Protein AF-A0A067SPC2-F1 (afdb_monomer_lite)

Secondary structure (DSSP, 8-state):
---------PPPP------S---PBPSSTT--PBPPTT---SS-HHHHHHHHHHHHHHHHHHHHHHHHHHHHHHHHHHHHTTSS-SS------------PPP-----PPPP---

Foldseek 3Di:
DDPPPPPDDDPDPPPPDDDDQDFAAAPPPPGRDTDDGPDPDNHHPVVVVVVVVVVVVVVVVVVVVCCVVVVVVCVVVVVVVVPPPDDDDDDDDPPDPDPDDDDPDDDDDDDDDD

Sequence (114 aa):
MDASGAVYYPPFPNDDNDQGGDQKRCSVRGCPQLVTDGSQNKMCDSCRGRHRIYASTKRARRKLEKAAVTNAVAARNGLEHMLLVHESSPVASTSTSAWVPPSVNGQRLPEVSV

pLDDT: mean 71.92, std 17.21, range [42.5, 96.94]

Organism: Galerina marginata (strain CBS 339.88) (NCBI:txid685588)

Structure (mmCIF, N/CA/C/O backbone):
data_AF-A0A067SPC2-F1
#
_entry.id   AF-A0A067SPC2-F1
#
loop_
_atom_site.group_PDB
_atom_site.id
_atom_site.type_symbol
_atom_site.label_atom_id
_atom_site.label_alt_id
_atom_site.label_comp_id
_atom_site.label_asym_id
_atom_site.label_entity_id
_atom_site.label_seq_id
_atom_site.pdbx_PDB_ins_code
_atom_site.Cartn_x
_atom_site.Cartn_y
_atom_site.Cartn_z
_atom_site.occupancy
_atom_site.B_iso_or_equiv
_atom_site.auth_seq_id
_atom_site.auth_comp_id
_atom_site.auth_asym_id
_atom_site.auth_atom_id
_atom_site.pdbx_PDB_model_num
ATOM 1 N N . MET A 1 1 ? 41.028 2.606 36.694 1.00 55.12 1 MET A N 1
ATOM 2 C CA . MET A 1 1 ? 40.303 3.338 35.628 1.00 55.12 1 MET A CA 1
ATOM 3 C C . MET A 1 1 ? 39.524 2.308 34.829 1.00 55.12 1 MET A C 1
ATOM 5 O O . MET A 1 1 ? 39.836 1.988 33.692 1.00 55.12 1 MET A O 1
ATOM 9 N N . ASP A 1 2 ? 38.561 1.716 35.508 1.00 47.38 2 ASP A N 1
ATOM 10 C CA . ASP A 1 2 ? 37.710 0.614 35.096 1.00 47.38 2 ASP A CA 1
ATOM 11 C C . ASP A 1 2 ? 36.456 1.213 34.455 1.00 47.38 2 ASP A C 1
ATOM 13 O O . ASP A 1 2 ? 35.555 1.727 35.111 1.00 47.38 2 ASP A O 1
ATOM 17 N N . ALA A 1 3 ? 36.447 1.223 33.124 1.00 60.16 3 ALA A N 1
ATOM 18 C CA . ALA A 1 3 ? 35.387 1.794 32.306 1.00 60.16 3 ALA A CA 1
ATOM 19 C C . ALA A 1 3 ? 34.218 0.805 32.161 1.00 60.16 3 ALA A C 1
ATOM 21 O O . ALA A 1 3 ? 33.992 0.250 31.091 1.00 60.16 3 ALA A O 1
ATOM 22 N N . SER A 1 4 ? 33.471 0.573 33.241 1.00 67.69 4 SER A N 1
ATOM 23 C CA . SER A 1 4 ? 32.202 -0.170 33.193 1.00 67.69 4 SER A CA 1
ATOM 24 C C . SER A 1 4 ? 31.027 0.790 33.360 1.00 67.69 4 SER A C 1
ATOM 26 O O . SER A 1 4 ? 30.304 0.768 34.350 1.00 67.69 4 SER A O 1
ATOM 28 N N . GLY A 1 5 ? 30.850 1.674 32.378 1.00 62.03 5 GLY A N 1
ATOM 29 C CA . GLY A 1 5 ? 29.664 2.520 32.253 1.00 62.03 5 GLY A CA 1
ATOM 30 C C . GLY A 1 5 ? 28.494 1.723 31.683 1.00 62.03 5 GLY A C 1
ATOM 31 O O . GLY A 1 5 ? 28.153 1.878 30.512 1.00 62.03 5 GLY A O 1
ATOM 32 N N . ALA A 1 6 ? 27.894 0.845 32.485 1.00 65.31 6 ALA A N 1
ATOM 33 C CA . ALA A 1 6 ? 26.640 0.199 32.122 1.00 65.31 6 ALA A CA 1
ATOM 34 C C . ALA A 1 6 ? 25.516 1.244 32.185 1.00 65.31 6 ALA A C 1
ATOM 36 O O . ALA A 1 6 ? 25.014 1.580 33.257 1.00 65.31 6 ALA A O 1
ATOM 37 N N . VAL A 1 7 ? 25.147 1.797 31.029 1.00 73.81 7 VAL A N 1
ATOM 38 C CA . VAL A 1 7 ? 23.966 2.654 30.893 1.00 73.81 7 VAL A CA 1
ATOM 39 C C . VAL A 1 7 ? 22.744 1.785 31.183 1.00 73.81 7 VAL A C 1
ATOM 41 O O . VAL A 1 7 ? 22.340 0.967 30.358 1.00 73.81 7 VAL A O 1
ATOM 44 N N . TYR A 1 8 ? 22.191 1.927 32.387 1.00 75.94 8 TYR A N 1
ATOM 45 C CA . TYR A 1 8 ? 20.930 1.314 32.783 1.00 75.94 8 TYR A CA 1
ATOM 46 C C . TYR A 1 8 ? 19.817 1.900 31.909 1.00 75.94 8 TYR A C 1
ATOM 48 O O . TYR A 1 8 ? 19.339 3.007 32.153 1.00 75.94 8 TYR A O 1
ATOM 56 N N . TYR A 1 9 ? 19.435 1.180 30.855 1.00 71.94 9 TYR A N 1
ATOM 57 C CA . TYR A 1 9 ? 18.175 1.438 30.171 1.00 71.94 9 TYR A CA 1
ATOM 58 C C . TYR A 1 9 ? 17.061 0.895 31.071 1.00 71.94 9 TYR A C 1
ATOM 60 O O . TYR A 1 9 ? 17.032 -0.316 31.309 1.00 71.94 9 TYR A O 1
ATOM 68 N N . PRO A 1 10 ? 16.169 1.748 31.606 1.00 74.00 10 PRO A N 1
ATOM 69 C CA . PRO A 1 10 ? 15.018 1.255 32.343 1.00 74.00 10 PRO A CA 1
ATOM 70 C C . PRO A 1 10 ? 14.191 0.339 31.429 1.00 74.00 10 PRO A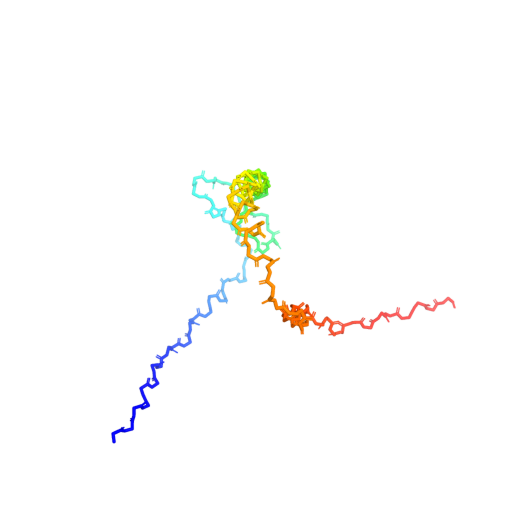 C 1
ATOM 72 O O . PRO A 1 10 ? 14.127 0.584 30.218 1.00 74.00 10 PRO A O 1
ATOM 75 N N . PRO A 1 11 ? 13.567 -0.719 31.974 1.00 73.00 11 PRO A N 1
ATOM 76 C CA . PRO A 1 11 ? 12.661 -1.551 31.199 1.00 73.00 11 PRO A CA 1
ATOM 77 C C . PRO A 1 11 ? 11.559 -0.654 30.633 1.00 73.00 11 PRO A C 1
ATOM 79 O O . PRO A 1 11 ? 10.889 0.063 31.378 1.00 73.00 11 PRO A O 1
ATOM 82 N N . PHE A 1 12 ? 11.419 -0.653 29.306 1.00 66.62 12 PHE A N 1
ATOM 83 C CA . PHE A 1 12 ? 10.328 0.044 28.639 1.00 66.62 12 PHE A CA 1
ATOM 84 C C . PHE A 1 12 ? 9.013 -0.453 29.253 1.00 66.62 12 PHE A C 1
ATOM 86 O O . PHE A 1 12 ? 8.829 -1.672 29.328 1.00 66.62 12 PHE A O 1
ATOM 93 N N . PRO A 1 13 ? 8.128 0.438 29.735 1.00 68.19 13 PRO A N 1
ATOM 94 C CA . PRO A 1 13 ? 6.816 0.017 30.188 1.00 68.19 13 PRO A CA 1
ATOM 95 C C . PRO A 1 13 ? 6.134 -0.675 29.009 1.00 68.19 13 PRO A C 1
ATOM 97 O O . PRO A 1 13 ? 5.948 -0.076 27.949 1.00 68.19 13 PRO A O 1
ATOM 100 N N . ASN A 1 14 ? 5.847 -1.966 29.166 1.00 62.22 14 ASN A N 1
ATOM 101 C CA . ASN A 1 14 ? 5.014 -2.663 28.208 1.00 62.22 14 ASN A CA 1
ATOM 102 C C . ASN A 1 14 ? 3.603 -2.101 28.400 1.00 62.22 14 ASN A C 1
ATOM 104 O O . ASN A 1 14 ? 2.989 -2.317 29.445 1.00 62.22 14 ASN A O 1
ATOM 108 N N . ASP A 1 15 ? 3.114 -1.344 27.419 1.00 62.00 15 ASP A N 1
ATOM 109 C CA . ASP A 1 15 ? 1.699 -0.989 27.284 1.00 62.00 15 ASP A CA 1
ATOM 110 C C . ASP A 1 15 ? 0.891 -2.260 26.946 1.00 62.00 15 ASP A C 1
ATOM 112 O O . ASP A 1 15 ? 0.316 -2.412 25.868 1.00 62.00 15 ASP A O 1
ATOM 116 N N . ASP A 1 16 ? 0.879 -3.213 27.878 1.00 57.31 16 ASP A N 1
ATOM 117 C CA . ASP A 1 16 ? -0.018 -4.363 27.906 1.00 57.31 16 ASP A CA 1
ATOM 118 C C . ASP A 1 16 ? -1.349 -3.909 28.532 1.00 57.31 16 ASP A C 1
ATOM 120 O O . ASP A 1 16 ? -1.739 -4.318 29.624 1.00 57.31 16 ASP A O 1
ATOM 124 N N . ASN A 1 17 ? -2.030 -2.978 27.867 1.00 59.91 17 ASN A N 1
ATOM 125 C CA . ASN A 1 17 ? -3.352 -2.487 28.253 1.00 59.91 17 ASN A CA 1
ATOM 126 C C . ASN A 1 17 ? -4.112 -2.176 26.945 1.00 59.91 17 ASN A C 1
ATOM 128 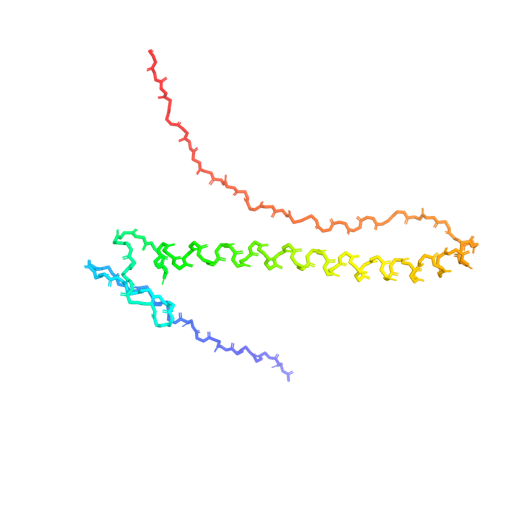O O . ASN A 1 17 ? -3.604 -1.477 26.077 1.00 59.91 17 ASN A O 1
ATOM 132 N N . ASP A 1 18 ? -5.284 -2.721 26.646 1.00 54.66 18 ASP A N 1
ATOM 133 C CA . ASP A 1 18 ? -6.373 -2.996 27.566 1.00 54.66 18 ASP A CA 1
ATOM 134 C C . ASP A 1 18 ? -7.309 -4.090 27.018 1.00 54.66 18 ASP A C 1
ATOM 136 O O . ASP A 1 18 ? -7.555 -4.199 25.807 1.00 54.66 18 ASP A O 1
ATOM 140 N N . GLN A 1 19 ? -7.800 -4.909 27.946 1.00 64.19 19 GLN A N 1
ATOM 141 C CA . GLN A 1 19 ? -8.844 -5.907 27.766 1.00 64.19 19 GLN A CA 1
ATOM 142 C C . GLN A 1 19 ? -10.196 -5.246 28.066 1.00 64.19 19 GLN A C 1
ATOM 144 O O . GLN A 1 19 ? -10.659 -5.245 29.199 1.00 64.19 19 GLN A O 1
ATOM 149 N N . GLY A 1 20 ? -10.856 -4.734 27.036 1.00 49.78 20 GLY A N 1
ATOM 150 C CA . GLY A 1 20 ? -12.203 -4.181 27.128 1.00 49.78 20 GLY A CA 1
ATOM 151 C C . GLY A 1 20 ? -12.782 -4.081 25.728 1.00 49.78 20 GLY A C 1
ATOM 152 O O . GLY A 1 20 ? -12.036 -3.872 24.775 1.00 49.78 20 GLY A O 1
ATOM 153 N N . GLY A 1 21 ? -14.080 -4.328 25.563 1.00 61.06 21 GLY A N 1
ATOM 154 C CA . GLY A 1 21 ? -14.786 -4.334 24.276 1.00 61.06 21 GLY A CA 1
ATOM 155 C C . GLY A 1 21 ? -14.911 -2.953 23.624 1.00 61.06 21 GLY A C 1
ATOM 156 O O . GLY A 1 21 ? -16.011 -2.548 23.265 1.00 61.06 21 GLY A O 1
ATOM 157 N N . ASP A 1 22 ? -13.799 -2.237 23.478 1.00 68.00 22 ASP A N 1
ATOM 158 C CA . ASP A 1 22 ? -13.707 -0.914 22.884 1.00 68.00 22 ASP A CA 1
ATOM 159 C C . ASP A 1 22 ? -13.292 -1.025 21.420 1.00 68.00 22 ASP A C 1
ATOM 161 O O . ASP A 1 22 ? -12.187 -1.461 21.078 1.00 68.00 22 ASP A O 1
ATOM 165 N N . GLN A 1 23 ? -14.191 -0.599 20.536 1.00 78.81 23 GLN A N 1
ATOM 166 C CA . GLN A 1 23 ? -13.936 -0.532 19.103 1.00 78.81 23 GLN A CA 1
ATOM 167 C C . GLN A 1 23 ? -12.700 0.320 18.807 1.00 78.81 23 GLN A C 1
ATOM 169 O O . GLN A 1 23 ? -12.710 1.554 18.879 1.00 78.81 23 GLN A O 1
ATOM 174 N N . LYS A 1 24 ? -11.607 -0.350 18.430 1.00 87.00 24 LYS A N 1
ATOM 175 C CA . LYS A 1 24 ? -10.320 0.295 18.153 1.00 87.00 24 LYS A CA 1
ATOM 176 C C . LYS A 1 24 ? -10.430 1.112 16.869 1.00 87.00 24 LYS A C 1
ATOM 178 O O . LYS A 1 24 ? -10.868 0.621 15.832 1.00 87.00 24 LYS A O 1
ATOM 183 N N . ARG A 1 25 ? -10.003 2.374 16.891 1.00 90.75 25 ARG A N 1
ATOM 184 C CA . ARG A 1 25 ? -9.959 3.210 15.677 1.00 90.75 25 ARG A CA 1
ATOM 185 C C . ARG A 1 25 ? -8.777 2.817 14.792 1.00 90.75 25 ARG A C 1
ATOM 187 O O . ARG A 1 25 ? -7.707 2.463 15.283 1.00 90.75 25 ARG A O 1
ATOM 194 N N . CYS A 1 26 ? -8.949 2.913 13.473 1.00 92.88 26 CYS A N 1
ATOM 195 C CA . CYS A 1 26 ? -7.856 2.688 12.531 1.00 92.88 26 CYS A CA 1
ATOM 196 C C . CYS A 1 26 ? -6.709 3.689 12.766 1.00 92.88 26 CYS A C 1
ATOM 198 O O . CYS A 1 26 ? -6.921 4.898 12.797 1.00 92.88 26 CYS A O 1
ATOM 200 N N . SER A 1 27 ? -5.471 3.196 12.843 1.00 93.50 27 SER A N 1
ATOM 201 C CA . SER A 1 27 ? -4.273 4.015 13.065 1.00 93.50 27 SER A CA 1
ATOM 202 C C . SER A 1 27 ? -3.889 4.891 11.868 1.00 93.50 27 SER A C 1
ATOM 204 O O . SER A 1 27 ? -2.955 5.687 11.953 1.00 93.50 27 SER A O 1
ATOM 206 N N . VAL A 1 28 ? -4.521 4.699 10.706 1.00 94.69 28 VAL A N 1
ATOM 207 C CA . VAL A 1 28 ? -4.247 5.517 9.522 1.00 94.69 28 VAL A CA 1
ATOM 208 C C . VAL A 1 28 ? -4.870 6.888 9.729 1.00 94.69 28 VAL A C 1
ATOM 210 O O . VAL A 1 28 ? -6.084 7.017 9.871 1.00 94.69 28 VAL A O 1
ATOM 213 N N . ARG A 1 29 ? -4.031 7.925 9.702 1.00 94.00 29 ARG A N 1
ATOM 214 C CA . ARG A 1 29 ? -4.463 9.314 9.859 1.00 94.00 29 ARG A CA 1
ATOM 215 C C 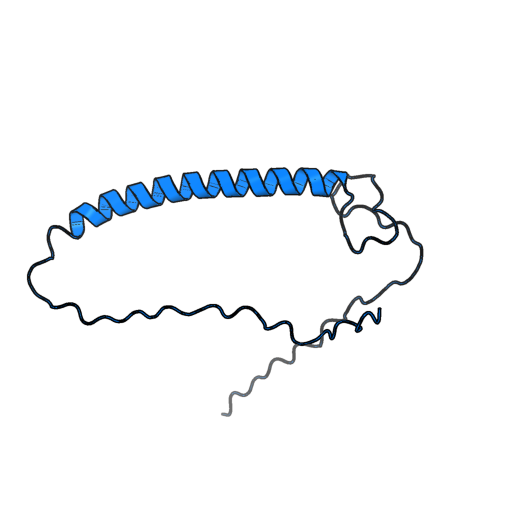. ARG A 1 29 ? -5.566 9.650 8.850 1.00 94.00 29 ARG A C 1
ATOM 217 O O . ARG A 1 29 ? -5.385 9.469 7.649 1.00 94.00 29 ARG A O 1
ATOM 224 N N . GLY A 1 30 ? -6.703 10.128 9.352 1.00 92.69 30 GLY A N 1
ATOM 225 C CA . GLY A 1 30 ? -7.868 10.479 8.534 1.00 92.69 30 GLY A CA 1
ATOM 226 C C . GLY A 1 30 ? -8.736 9.296 8.093 1.00 92.69 30 GLY A C 1
ATOM 227 O O . GLY A 1 30 ? -9.669 9.498 7.324 1.00 92.69 30 GLY A O 1
ATOM 228 N N . CYS A 1 31 ? -8.473 8.069 8.556 1.00 94.00 31 CYS A N 1
ATOM 229 C CA . CYS A 1 31 ? -9.382 6.948 8.339 1.00 94.00 31 CYS A CA 1
ATOM 230 C C . CYS A 1 31 ? -10.444 6.907 9.454 1.00 94.00 31 CYS A C 1
ATOM 232 O O . CYS A 1 31 ? -10.084 6.650 10.601 1.00 94.00 31 CYS A O 1
ATOM 234 N N . PRO A 1 32 ? -11.741 7.119 9.153 1.00 92.12 32 PRO A N 1
ATOM 235 C CA . PRO A 1 32 ? -12.795 7.101 10.172 1.00 92.12 32 PRO A CA 1
ATOM 236 C C . PRO A 1 32 ? -13.249 5.682 10.556 1.00 92.12 3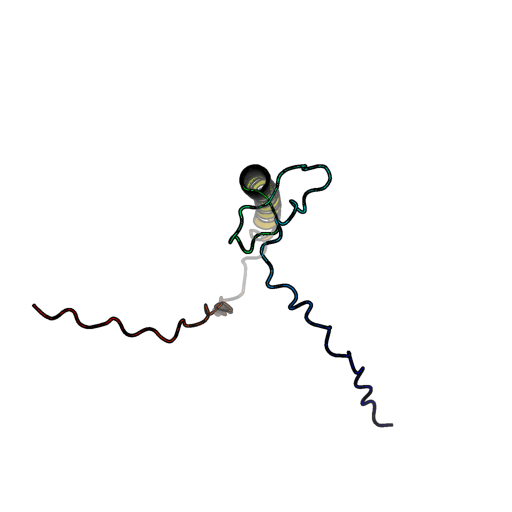2 PRO A C 1
ATOM 238 O O . PRO A 1 32 ? -14.097 5.531 11.426 1.00 92.12 32 PRO A O 1
ATOM 241 N N . GLN A 1 33 ? -12.722 4.649 9.891 1.00 91.12 33 GLN A N 1
ATOM 242 C CA . GLN A 1 33 ? -13.167 3.266 10.054 1.00 91.12 33 GLN A CA 1
ATOM 243 C C . GLN A 1 33 ? -12.693 2.662 11.377 1.00 91.12 33 GLN A C 1
ATOM 245 O O . GLN A 1 33 ? -11.555 2.881 11.811 1.00 91.12 33 GLN A O 1
ATOM 250 N N . LEU A 1 34 ? -13.563 1.849 11.966 1.00 90.62 34 LEU A N 1
ATOM 251 C CA . LEU A 1 34 ? -13.253 1.044 13.136 1.00 90.62 34 LEU A CA 1
ATOM 252 C C . LEU A 1 34 ? -12.545 -0.241 12.699 1.00 90.62 34 LEU A C 1
ATOM 254 O O . LEU A 1 34 ? -12.721 -0.747 11.588 1.00 90.62 34 LEU A O 1
ATOM 258 N N . VAL A 1 35 ? -11.658 -0.713 13.556 1.00 91.19 35 VAL A N 1
ATOM 259 C CA . VAL A 1 35 ? -11.013 -2.010 13.439 1.00 91.19 35 VAL A CA 1
ATOM 260 C C . VAL A 1 35 ? -11.998 -3.058 13.942 1.00 91.19 35 VAL A C 1
ATOM 262 O O . VAL A 1 35 ? -12.639 -2.852 14.966 1.00 91.19 35 VAL A O 1
ATOM 265 N N . THR A 1 36 ? -12.091 -4.180 13.231 1.00 84.81 36 THR A N 1
ATOM 266 C CA . THR A 1 36 ? -12.937 -5.317 13.600 1.00 84.81 36 THR A CA 1
ATOM 267 C C . THR A 1 36 ? -12.642 -5.789 15.022 1.00 84.81 36 THR A C 1
ATOM 269 O O . THR A 1 36 ? -11.488 -6.112 15.345 1.00 84.81 36 THR A O 1
ATOM 272 N N . ASP A 1 37 ? -13.693 -5.853 15.838 1.00 74.38 37 ASP A N 1
ATOM 273 C CA . ASP A 1 37 ? -13.654 -6.318 17.221 1.00 74.38 37 ASP A CA 1
ATOM 274 C C . ASP A 1 37 ? -13.134 -7.763 17.266 1.00 74.38 37 ASP A C 1
ATOM 276 O O . ASP A 1 37 ? -13.613 -8.643 16.553 1.00 74.38 37 ASP A O 1
ATOM 280 N N . GLY A 1 38 ? -12.069 -7.991 18.037 1.00 77.88 38 GLY A N 1
ATOM 281 C CA . GLY A 1 38 ? -11.358 -9.276 18.096 1.00 77.88 38 GLY A CA 1
ATOM 282 C C . GLY A 1 38 ? -10.120 -9.383 17.198 1.00 77.88 38 GLY A C 1
ATOM 283 O O . GLY A 1 38 ? -9.337 -10.320 17.352 1.00 77.88 38 GLY A O 1
ATOM 284 N N . SER A 1 39 ? -9.862 -8.416 16.309 1.00 77.31 39 SER A N 1
ATOM 285 C CA . SER A 1 39 ? -8.587 -8.374 15.586 1.00 77.31 39 SER A CA 1
ATOM 286 C C . SER A 1 39 ? -7.507 -7.645 16.398 1.00 77.31 39 SER A C 1
ATOM 288 O O . SER A 1 39 ? -7.699 -6.538 16.897 1.00 77.31 39 SER A O 1
ATOM 290 N N . GLN A 1 40 ? -6.313 -8.235 16.499 1.00 84.81 40 GLN A N 1
ATOM 291 C CA . GLN A 1 40 ? -5.139 -7.605 17.134 1.00 84.81 40 GLN A CA 1
ATOM 292 C C . GLN A 1 40 ? -4.485 -6.532 16.241 1.00 84.81 40 GLN A C 1
ATOM 294 O O . GLN A 1 40 ? -3.326 -6.154 16.409 1.00 84.81 40 GLN A O 1
ATOM 299 N N . ASN A 1 41 ? -5.190 -6.070 15.212 1.00 87.62 41 ASN A N 1
ATOM 300 C CA . ASN A 1 41 ? -4.619 -5.229 14.180 1.00 87.62 41 ASN A CA 1
ATOM 301 C C . ASN A 1 41 ? -4.883 -3.752 14.452 1.00 87.62 41 ASN A C 1
ATOM 303 O O . ASN A 1 41 ? -5.967 -3.352 14.829 1.00 87.62 41 ASN A O 1
ATOM 307 N N . LYS A 1 42 ? -3.893 -2.906 14.166 1.00 91.38 42 LYS A N 1
ATOM 308 C CA . LYS A 1 42 ? -4.023 -1.447 14.309 1.00 91.38 42 LYS A CA 1
ATOM 309 C C . LYS A 1 42 ? -4.714 -0.747 13.133 1.00 91.38 42 LYS A C 1
ATOM 311 O O . LYS A 1 42 ? -4.913 0.458 13.164 1.00 91.38 42 LYS A O 1
ATOM 316 N N . MET A 1 43 ? -5.022 -1.470 12.056 1.00 93.94 43 MET A N 1
ATOM 317 C CA . MET A 1 43 ? -5.602 -0.916 10.827 1.00 93.94 43 MET A CA 1
ATOM 318 C C . MET A 1 43 ? -6.859 -1.685 10.447 1.00 93.94 43 MET A C 1
ATOM 320 O O . MET A 1 43 ? -6.852 -2.914 10.505 1.00 93.94 43 MET A O 1
ATOM 324 N N . CYS A 1 44 ? -7.874 -0.966 9.968 1.00 93.50 44 CYS A N 1
ATOM 325 C CA . CYS A 1 44 ? -9.064 -1.570 9.378 1.00 93.50 44 CYS A CA 1
ATOM 326 C C . CYS A 1 44 ? -8.727 -2.332 8.086 1.00 93.50 44 CYS A C 1
ATOM 328 O O . CYS A 1 44 ? -7.710 -2.063 7.427 1.00 93.50 44 CYS A O 1
ATOM 330 N N . ASP A 1 45 ? -9.606 -3.245 7.678 1.00 92.56 45 ASP A N 1
ATOM 331 C CA . ASP A 1 45 ? -9.375 -4.116 6.520 1.00 92.56 45 ASP A CA 1
ATOM 332 C C . ASP A 1 45 ? -9.187 -3.341 5.210 1.00 92.56 45 ASP A C 1
ATOM 334 O O . ASP A 1 45 ? -8.299 -3.662 4.416 1.00 92.56 45 ASP A O 1
ATOM 338 N N . SER A 1 46 ? -9.906 -2.231 5.036 1.00 94.31 46 SER A N 1
ATOM 339 C CA . SER A 1 46 ? -9.750 -1.331 3.888 1.00 94.31 46 SER A CA 1
ATOM 340 C C . SER A 1 46 ? -8.334 -0.751 3.781 1.00 94.31 46 SER A C 1
ATOM 342 O O . SER A 1 46 ? -7.708 -0.784 2.717 1.00 94.31 46 SER A O 1
ATOM 344 N N . CYS A 1 47 ? -7.784 -0.237 4.885 1.00 95.69 47 CYS A N 1
ATOM 345 C CA . CYS A 1 47 ? -6.426 0.308 4.916 1.00 95.69 47 CYS A CA 1
ATOM 346 C C . CYS A 1 47 ? -5.367 -0.787 4.767 1.00 95.69 47 CYS A C 1
ATOM 348 O O . CYS A 1 47 ? -4.351 -0.572 4.102 1.00 95.69 47 CYS A O 1
ATOM 350 N N . ARG A 1 48 ? -5.617 -1.980 5.314 1.00 94.88 48 ARG A N 1
ATOM 351 C CA . ARG A 1 48 ? -4.743 -3.143 5.113 1.00 94.88 48 ARG A CA 1
ATOM 352 C C . ARG A 1 48 ? -4.692 -3.553 3.648 1.00 94.88 48 ARG A C 1
ATOM 354 O O . ARG A 1 48 ? -3.596 -3.790 3.142 1.00 94.88 48 ARG A O 1
ATOM 361 N N . GLY A 1 49 ? -5.832 -3.584 2.960 1.00 95.06 49 GLY A N 1
ATOM 362 C CA . GLY A 1 49 ? -5.908 -3.863 1.526 1.00 95.06 49 GLY A CA 1
ATOM 363 C C . GLY A 1 49 ? -5.049 -2.894 0.711 1.00 95.06 49 GLY A C 1
ATOM 364 O O . GLY A 1 49 ? -4.160 -3.320 -0.028 1.00 95.06 49 GLY A O 1
ATOM 365 N N . ARG A 1 50 ? -5.217 -1.584 0.933 1.00 95.75 50 ARG A N 1
ATOM 366 C CA . ARG A 1 50 ? -4.395 -0.548 0.277 1.00 95.75 50 ARG A CA 1
ATOM 367 C C . ARG A 1 50 ? -2.906 -0.715 0.574 1.00 95.75 50 ARG A C 1
ATOM 369 O O . ARG A 1 50 ? -2.081 -0.613 -0.332 1.00 95.75 50 ARG A O 1
ATOM 376 N N . HIS A 1 51 ? -2.555 -1.004 1.827 1.00 96.25 51 HIS A N 1
ATOM 377 C CA . HIS A 1 51 ? -1.161 -1.177 2.222 1.00 96.25 51 HIS A CA 1
ATOM 378 C C . HIS A 1 51 ? -0.520 -2.411 1.570 1.00 96.25 51 HIS A C 1
ATOM 380 O O . HIS A 1 51 ? 0.639 -2.339 1.163 1.00 96.25 51 HIS A O 1
ATOM 386 N N . ARG A 1 52 ? -1.268 -3.511 1.395 1.00 96.56 52 ARG A N 1
ATOM 387 C CA . ARG A 1 52 ? -0.798 -4.700 0.660 1.00 96.56 52 ARG A CA 1
ATOM 388 C C . ARG A 1 52 ? -0.446 -4.359 -0.787 1.00 96.56 52 ARG A C 1
ATOM 390 O O . ARG A 1 52 ? 0.647 -4.704 -1.228 1.00 96.56 52 ARG A O 1
ATOM 397 N N . ILE A 1 53 ? -1.329 -3.643 -1.484 1.00 96.88 53 ILE A N 1
ATOM 398 C CA . ILE A 1 53 ? -1.121 -3.235 -2.883 1.00 96.88 53 ILE A CA 1
ATOM 399 C C . ILE A 1 53 ? 0.070 -2.277 -2.994 1.00 96.88 53 ILE A C 1
ATOM 401 O O . ILE A 1 53 ? 0.945 -2.451 -3.837 1.00 96.88 53 ILE A O 1
ATOM 405 N N . TYR A 1 54 ? 0.160 -1.280 -2.112 1.00 96.44 54 TYR A N 1
ATOM 406 C CA . TYR A 1 54 ? 1.307 -0.374 -2.104 1.00 96.44 54 TYR A CA 1
ATOM 407 C C . TYR A 1 54 ? 2.620 -1.129 -1.861 1.00 96.44 54 TYR A C 1
ATOM 409 O O . TYR A 1 54 ? 3.605 -0.901 -2.564 1.00 96.44 54 TYR A O 1
ATOM 417 N N . ALA A 1 55 ? 2.644 -2.055 -0.899 1.00 96.75 55 ALA A N 1
ATOM 418 C CA . ALA A 1 55 ? 3.829 -2.843 -0.587 1.00 96.75 55 ALA A CA 1
ATOM 419 C C . ALA A 1 55 ? 4.253 -3.745 -1.756 1.00 96.75 55 ALA A C 1
ATOM 421 O O . ALA A 1 55 ? 5.449 -3.814 -2.049 1.00 96.75 55 ALA A O 1
ATOM 422 N N . SER A 1 56 ? 3.313 -4.409 -2.438 1.00 96.25 56 SER A N 1
ATOM 423 C CA . SER A 1 56 ? 3.626 -5.251 -3.599 1.00 96.25 56 SER A CA 1
ATOM 424 C C . SER A 1 56 ? 4.173 -4.417 -4.756 1.00 96.25 56 SER A C 1
ATOM 426 O O . SER A 1 56 ? 5.268 -4.704 -5.241 1.00 96.25 56 SER A O 1
ATOM 428 N N . THR A 1 57 ? 3.497 -3.327 -5.122 1.00 95.50 57 THR A N 1
ATOM 429 C CA . THR A 1 57 ? 3.938 -2.425 -6.195 1.00 95.50 57 THR A CA 1
ATOM 430 C C . THR A 1 57 ? 5.294 -1.796 -5.876 1.00 95.50 57 THR A C 1
ATOM 432 O O . THR A 1 57 ? 6.174 -1.740 -6.735 1.00 95.50 57 THR A O 1
ATOM 435 N N . LYS A 1 58 ? 5.528 -1.390 -4.622 1.00 96.94 58 LYS A N 1
ATOM 436 C CA . LYS A 1 58 ? 6.823 -0.855 -4.176 1.00 96.94 58 LYS A CA 1
ATOM 437 C C . LYS A 1 58 ? 7.937 -1.896 -4.271 1.00 96.94 58 LYS A C 1
ATOM 439 O O . LYS A 1 58 ? 9.044 -1.557 -4.681 1.00 96.94 58 LYS A O 1
ATOM 444 N N . ARG A 1 59 ? 7.672 -3.155 -3.905 1.00 95.19 59 ARG A N 1
ATOM 445 C CA . ARG A 1 59 ? 8.643 -4.256 -4.039 1.00 95.19 59 ARG A CA 1
ATOM 446 C C . ARG A 1 59 ? 8.947 -4.561 -5.504 1.00 95.19 59 ARG A C 1
ATOM 448 O O . ARG A 1 59 ? 10.117 -4.706 -5.840 1.00 95.19 59 ARG A O 1
ATOM 455 N N . ALA A 1 60 ? 7.928 -4.605 -6.363 1.00 94.19 60 ALA A N 1
ATOM 456 C CA . ALA A 1 60 ? 8.102 -4.816 -7.799 1.00 94.19 60 ALA A CA 1
ATOM 457 C C . ALA A 1 60 ? 8.961 -3.706 -8.421 1.00 94.19 60 ALA A C 1
ATOM 459 O O . ALA A 1 60 ? 9.965 -4.000 -9.066 1.00 94.19 60 ALA A O 1
ATOM 460 N N . ARG A 1 61 ? 8.642 -2.438 -8.127 1.00 94.06 61 ARG A N 1
ATOM 461 C CA . ARG A 1 61 ? 9.433 -1.286 -8.578 1.00 94.06 61 ARG A CA 1
ATOM 462 C C . ARG A 1 61 ? 10.887 -1.383 -8.122 1.00 94.06 61 ARG A C 1
ATOM 464 O O . ARG A 1 61 ? 11.784 -1.317 -8.949 1.00 94.06 61 ARG A O 1
ATOM 471 N N . ARG A 1 62 ? 11.122 -1.634 -6.831 1.00 94.12 62 ARG A N 1
ATOM 472 C CA . ARG A 1 62 ? 12.481 -1.784 -6.285 1.00 94.12 62 ARG A CA 1
ATOM 473 C C . ARG A 1 62 ? 13.251 -2.936 -6.925 1.00 94.12 62 ARG A C 1
ATOM 475 O O . ARG A 1 62 ? 14.462 -2.836 -7.069 1.00 94.12 62 ARG A O 1
ATOM 482 N N . LYS A 1 63 ? 12.578 -4.030 -7.296 1.00 92.81 63 LYS A N 1
ATOM 483 C CA . LYS A 1 63 ? 13.214 -5.157 -7.992 1.00 92.81 63 LYS A CA 1
ATOM 484 C C . LYS A 1 63 ? 13.661 -4.753 -9.397 1.00 92.81 63 LYS A C 1
ATOM 486 O O . LYS A 1 63 ? 14.773 -5.098 -9.777 1.00 92.81 63 LYS A O 1
ATOM 491 N N . LEU A 1 64 ? 12.836 -3.996 -10.123 1.00 89.19 64 LEU A N 1
ATOM 492 C CA . LEU A 1 64 ? 13.182 -3.466 -11.446 1.00 89.19 64 LEU A CA 1
ATOM 493 C C . LEU A 1 64 ? 14.306 -2.425 -11.370 1.00 89.19 64 LEU A C 1
ATOM 495 O O . LEU A 1 64 ? 15.277 -2.530 -12.108 1.00 89.19 64 LEU A O 1
ATOM 499 N N . GLU A 1 65 ? 14.223 -1.475 -10.437 1.00 88.06 65 GLU A N 1
ATOM 500 C CA . GLU A 1 65 ? 15.266 -0.463 -10.217 1.00 88.06 65 GLU A CA 1
ATOM 501 C C . GLU A 1 65 ? 16.595 -1.115 -9.821 1.00 88.06 65 GLU A C 1
ATOM 503 O O . GLU A 1 65 ? 17.640 -0.806 -10.391 1.00 88.06 65 GLU A O 1
ATOM 508 N N . LYS A 1 66 ? 16.561 -2.079 -8.890 1.00 86.38 66 LYS A N 1
ATOM 509 C CA . LYS A 1 66 ? 17.754 -2.831 -8.501 1.00 86.38 66 LYS A CA 1
ATOM 510 C C . LYS A 1 66 ? 18.304 -3.645 -9.669 1.00 86.38 66 LYS A C 1
ATOM 512 O O . LYS A 1 66 ? 19.510 -3.659 -9.832 1.00 86.38 66 LYS A O 1
ATOM 517 N N . ALA A 1 67 ? 17.469 -4.275 -10.497 1.00 80.31 67 ALA A N 1
ATOM 518 C CA . ALA A 1 67 ? 17.933 -4.997 -11.684 1.00 80.31 67 ALA A CA 1
ATOM 519 C C . ALA A 1 67 ? 18.570 -4.060 -12.722 1.00 80.31 67 ALA A C 1
ATOM 521 O O . ALA A 1 67 ? 19.601 -4.403 -13.283 1.00 80.31 67 ALA A O 1
ATOM 522 N N . ALA A 1 68 ? 18.019 -2.863 -12.934 1.00 78.69 68 ALA A N 1
ATOM 523 C CA . ALA A 1 68 ? 18.609 -1.870 -13.829 1.00 78.69 68 ALA A CA 1
ATOM 524 C C . ALA A 1 68 ? 19.986 -1.401 -13.329 1.00 78.69 68 ALA A C 1
ATOM 526 O O . ALA A 1 68 ? 20.943 -1.360 -14.100 1.00 78.69 68 ALA A O 1
ATOM 527 N N . VAL A 1 69 ? 20.115 -1.120 -12.028 1.00 81.38 69 VAL A N 1
ATOM 528 C CA . VAL A 1 69 ? 21.395 -0.717 -11.424 1.00 81.38 69 VAL A CA 1
ATOM 529 C C . VAL A 1 69 ? 22.375 -1.886 -11.360 1.00 81.38 69 VAL A C 1
ATOM 531 O O . VAL A 1 69 ? 23.536 -1.715 -11.700 1.00 81.38 69 VAL A O 1
ATOM 534 N N . THR A 1 70 ? 21.941 -3.082 -10.966 1.00 77.44 70 THR A N 1
ATOM 535 C CA . THR A 1 70 ? 22.797 -4.274 -10.938 1.00 77.44 70 THR A CA 1
ATOM 536 C C . THR A 1 70 ? 23.246 -4.662 -12.340 1.00 77.44 70 THR A C 1
ATOM 538 O O . THR A 1 70 ? 24.410 -4.994 -12.488 1.00 77.44 70 THR A O 1
ATOM 541 N N . ASN A 1 71 ? 22.408 -4.548 -13.373 1.00 64.00 71 ASN A N 1
ATOM 542 C CA . ASN A 1 71 ? 22.837 -4.765 -14.756 1.00 64.00 71 ASN A CA 1
ATOM 543 C C . ASN A 1 71 ? 23.819 -3.683 -15.220 1.00 64.00 71 ASN A C 1
ATOM 545 O O . ASN A 1 71 ? 24.796 -4.009 -15.880 1.00 64.00 71 ASN A O 1
ATOM 549 N N . ALA A 1 72 ? 23.619 -2.417 -14.842 1.00 61.75 72 ALA A N 1
ATOM 550 C CA . ALA A 1 72 ? 24.574 -1.351 -15.144 1.00 61.75 72 ALA A CA 1
ATOM 551 C C . ALA A 1 72 ? 25.916 -1.548 -14.414 1.00 61.75 72 ALA A C 1
ATOM 553 O O . ALA A 1 72 ? 26.977 -1.356 -14.998 1.00 61.75 72 ALA A O 1
ATOM 554 N N . VAL A 1 73 ? 25.893 -1.978 -13.151 1.00 60.62 73 VAL A N 1
ATOM 555 C CA . VAL A 1 73 ? 27.095 -2.285 -12.363 1.00 60.62 73 VAL A CA 1
ATOM 556 C C . VAL A 1 73 ? 27.764 -3.567 -12.857 1.00 60.62 73 VAL A C 1
ATOM 558 O O . VAL A 1 73 ? 28.980 -3.599 -12.959 1.00 60.62 73 VAL A O 1
ATOM 561 N N . ALA A 1 74 ? 27.009 -4.598 -13.240 1.00 56.19 74 ALA A N 1
ATOM 562 C CA . ALA A 1 74 ? 27.543 -5.810 -13.856 1.00 56.19 74 ALA A CA 1
ATOM 563 C C . ALA A 1 74 ? 28.148 -5.527 -15.239 1.00 56.19 74 ALA A C 1
ATOM 565 O O . ALA A 1 74 ? 29.195 -6.074 -15.554 1.00 56.19 74 ALA A O 1
ATOM 566 N N . ALA A 1 75 ? 27.558 -4.629 -16.035 1.00 54.12 75 ALA A N 1
ATOM 567 C CA . ALA A 1 75 ? 28.140 -4.182 -17.300 1.00 54.12 75 ALA A CA 1
ATOM 568 C C . ALA A 1 75 ? 29.451 -3.403 -17.094 1.00 54.12 75 ALA A C 1
ATOM 570 O O . ALA A 1 75 ? 30.374 -3.541 -17.889 1.00 54.12 75 ALA A O 1
ATOM 571 N N . ARG A 1 76 ? 29.568 -2.628 -16.005 1.00 54.78 76 ARG A N 1
ATOM 572 C CA . ARG A 1 76 ? 30.824 -1.952 -15.636 1.00 54.78 76 ARG A CA 1
ATOM 573 C C . ARG A 1 76 ? 31.866 -2.921 -15.068 1.00 54.78 76 ARG A C 1
ATOM 575 O O . ARG A 1 76 ? 33.016 -2.876 -15.477 1.00 54.78 76 ARG A O 1
ATOM 582 N N . ASN A 1 77 ? 31.465 -3.836 -14.191 1.00 56.41 77 ASN A N 1
ATOM 583 C CA . ASN A 1 77 ? 32.369 -4.793 -13.543 1.00 56.41 77 ASN A CA 1
ATOM 584 C C . ASN A 1 77 ? 32.765 -5.966 -14.462 1.00 56.41 77 ASN A C 1
ATOM 586 O O . ASN A 1 77 ? 33.804 -6.583 -14.253 1.00 56.41 77 ASN A O 1
ATOM 590 N N . GLY A 1 78 ? 31.965 -6.275 -15.487 1.00 48.12 78 GLY A N 1
ATOM 591 C CA . GLY A 1 78 ? 32.278 -7.281 -16.505 1.00 48.12 78 GLY A CA 1
ATOM 592 C C . GLY A 1 78 ? 33.391 -6.853 -17.464 1.00 48.12 78 GLY A C 1
ATOM 593 O O . GLY A 1 78 ? 34.039 -7.712 -18.053 1.00 48.12 78 GLY A O 1
ATOM 594 N N . LEU A 1 79 ? 33.657 -5.547 -17.582 1.00 52.19 79 LEU A N 1
ATOM 595 C CA . LEU A 1 79 ? 34.773 -5.019 -18.371 1.00 52.19 79 LEU A CA 1
ATOM 596 C C . LEU A 1 79 ? 36.090 -5.005 -17.570 1.00 52.19 79 LEU A C 1
ATOM 598 O O . LEU A 1 79 ? 37.162 -5.153 -18.146 1.00 52.19 79 LEU A O 1
ATOM 602 N N . GLU A 1 80 ? 36.009 -4.930 -16.239 1.00 49.69 80 GLU A N 1
ATOM 603 C CA . GLU A 1 80 ? 37.169 -4.938 -15.334 1.00 49.69 80 GLU A CA 1
ATOM 604 C C . GLU A 1 80 ? 37.621 -6.375 -14.972 1.00 49.69 80 GLU A C 1
ATOM 606 O O . GLU A 1 80 ? 38.802 -6.614 -14.740 1.00 49.69 80 GLU A O 1
ATOM 611 N N . HIS A 1 81 ? 36.719 -7.372 -14.976 1.00 49.56 81 HIS A N 1
ATOM 612 C CA . HIS A 1 81 ? 37.070 -8.781 -14.700 1.00 49.56 81 HIS A CA 1
ATOM 613 C C . HIS A 1 81 ? 37.574 -9.555 -15.939 1.00 49.56 81 HIS A C 1
ATOM 615 O O . HIS A 1 81 ? 38.035 -10.686 -15.808 1.00 49.56 81 HIS A O 1
ATOM 621 N N . MET A 1 82 ? 37.537 -8.980 -17.148 1.00 42.50 82 MET A N 1
ATOM 622 C CA . MET A 1 82 ? 38.164 -9.599 -18.331 1.00 42.50 82 MET A CA 1
ATOM 623 C C . MET A 1 82 ? 39.604 -9.111 -18.589 1.00 42.50 82 MET A C 1
ATOM 625 O O . MET A 1 82 ? 40.179 -9.422 -19.627 1.00 42.50 82 MET A O 1
ATOM 629 N N . LEU A 1 83 ? 40.200 -8.354 -17.661 1.00 50.78 83 LEU A N 1
ATOM 630 C CA . LEU A 1 83 ? 41.594 -7.893 -17.758 1.00 50.78 83 LEU A CA 1
ATOM 631 C C . LEU A 1 83 ? 42.478 -8.322 -16.579 1.00 50.78 83 LEU A C 1
ATOM 633 O O . LEU A 1 83 ? 43.662 -8.002 -16.567 1.00 50.78 83 LEU A O 1
ATOM 637 N N . LEU A 1 84 ? 41.943 -9.083 -15.620 1.00 52.84 84 LEU A N 1
ATOM 638 C CA . LEU A 1 84 ? 42.699 -9.527 -14.442 1.00 52.84 84 LEU A CA 1
ATOM 639 C C . LEU A 1 84 ? 42.531 -11.021 -14.134 1.00 52.84 84 LEU A C 1
ATOM 641 O O . LEU A 1 84 ? 42.612 -11.444 -12.987 1.00 52.84 84 LEU A O 1
ATOM 645 N N . VAL A 1 85 ? 42.326 -11.838 -15.172 1.00 48.19 85 VAL A N 1
ATOM 646 C CA . VAL A 1 85 ? 42.453 -13.302 -15.081 1.00 48.19 85 VAL A CA 1
ATOM 647 C C . VAL A 1 85 ? 43.738 -13.729 -15.788 1.00 48.19 85 VAL A C 1
ATOM 649 O O . VAL A 1 85 ? 43.725 -14.450 -16.779 1.00 48.19 85 VAL A O 1
ATOM 652 N N . HIS A 1 86 ? 44.869 -13.257 -15.274 1.00 53.31 86 HIS A N 1
ATOM 653 C CA . HIS A 1 86 ? 46.100 -14.029 -15.343 1.00 53.31 86 HIS A CA 1
ATOM 654 C C . HIS A 1 86 ? 46.636 -14.113 -13.915 1.00 53.31 86 HIS A C 1
ATOM 656 O O . HIS A 1 86 ? 46.994 -13.104 -13.318 1.00 53.31 86 HIS A O 1
ATOM 662 N N . GLU A 1 87 ? 46.648 -15.342 -13.400 1.00 50.28 87 GLU A N 1
ATOM 663 C CA . GLU A 1 87 ? 47.441 -15.773 -12.249 1.00 50.28 87 GLU A CA 1
ATOM 664 C C . GLU A 1 87 ? 46.876 -15.491 -10.845 1.00 50.28 87 GLU A C 1
ATOM 666 O O . GLU A 1 87 ? 47.374 -14.669 -10.085 1.00 50.28 87 GLU A O 1
ATOM 671 N N . SER A 1 88 ? 45.859 -16.257 -10.434 1.00 53.03 88 SER A N 1
ATOM 672 C CA . SER A 1 88 ? 45.935 -17.034 -9.180 1.00 53.03 88 SER A CA 1
ATOM 673 C C . SER A 1 88 ? 44.714 -17.939 -8.974 1.00 53.03 88 SER A C 1
ATOM 675 O O . SER A 1 88 ? 43.568 -17.599 -9.249 1.00 53.03 88 SER A O 1
ATOM 677 N N . SER A 1 89 ? 45.028 -19.149 -8.527 1.00 47.91 89 SER A N 1
ATOM 678 C CA . SER A 1 89 ? 44.185 -20.335 -8.366 1.00 47.91 89 SER A CA 1
ATOM 679 C C . SER A 1 89 ? 42.997 -20.144 -7.396 1.00 47.91 89 SER A C 1
ATOM 681 O O . SER A 1 89 ? 43.178 -19.514 -6.351 1.00 47.91 89 SER A O 1
ATOM 683 N N . PRO A 1 90 ? 41.800 -20.715 -7.653 1.00 54.62 90 PRO A N 1
ATOM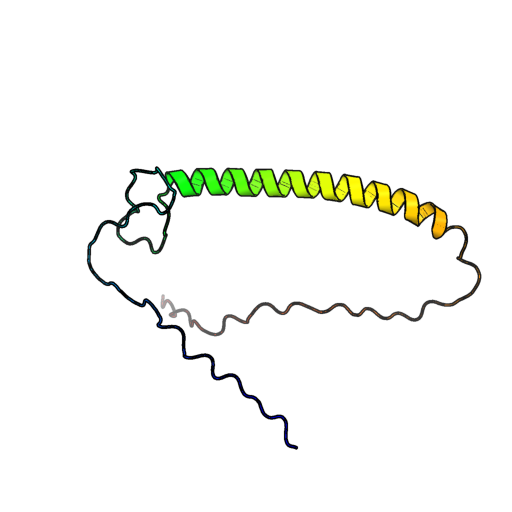 684 C CA . PRO A 1 90 ? 40.656 -20.581 -6.758 1.00 54.62 90 PRO A CA 1
ATOM 685 C C . PRO A 1 90 ? 40.722 -21.615 -5.625 1.00 54.62 90 PRO A C 1
ATOM 687 O O . PRO A 1 90 ? 40.430 -22.793 -5.827 1.00 54.62 90 PRO A O 1
ATOM 690 N N . VAL A 1 91 ? 41.034 -21.178 -4.403 1.00 53.44 91 VAL A N 1
ATOM 691 C CA . VAL A 1 91 ? 40.641 -21.922 -3.194 1.00 53.44 91 VAL A CA 1
ATOM 692 C C . VAL A 1 91 ? 39.261 -21.421 -2.781 1.00 53.44 91 VAL A C 1
ATOM 694 O O . VAL A 1 91 ? 39.050 -20.239 -2.513 1.00 53.44 91 VAL A O 1
ATOM 697 N N . ALA A 1 92 ? 38.296 -22.335 -2.797 1.00 55.59 92 ALA A N 1
ATOM 698 C CA . ALA A 1 92 ? 36.928 -22.094 -2.380 1.00 55.59 92 ALA A CA 1
ATOM 699 C C . ALA A 1 92 ? 36.880 -21.551 -0.943 1.00 55.59 92 ALA A C 1
ATOM 701 O O . ALA A 1 92 ? 37.475 -22.116 -0.027 1.00 55.59 92 ALA A O 1
ATOM 702 N N . SER A 1 93 ? 36.131 -20.475 -0.721 1.00 56.00 93 SER A N 1
ATOM 703 C CA . SER A 1 93 ? 35.711 -20.060 0.620 1.00 56.00 93 SER A CA 1
ATOM 704 C C . SER A 1 93 ? 34.276 -19.554 0.555 1.00 56.00 93 SER A C 1
ATOM 706 O O . SER A 1 93 ? 33.984 -18.361 0.509 1.00 56.00 93 SER A O 1
ATOM 708 N N . THR A 1 94 ? 33.359 -20.514 0.505 1.00 55.41 94 THR A N 1
ATOM 709 C CA . THR A 1 94 ? 31.915 -20.329 0.631 1.00 55.41 94 THR A CA 1
ATOM 710 C C . THR A 1 94 ? 31.582 -19.983 2.083 1.00 55.41 94 THR A C 1
ATOM 712 O O . THR A 1 94 ? 31.196 -20.835 2.875 1.00 55.41 94 THR A O 1
ATOM 715 N N . SER A 1 95 ? 31.711 -18.710 2.450 1.00 58.91 95 SER A N 1
ATOM 716 C CA . SER A 1 95 ? 31.074 -18.172 3.655 1.00 58.91 95 SER A CA 1
ATOM 717 C C . SER A 1 95 ? 29.611 -17.870 3.325 1.00 58.91 95 SER A C 1
ATOM 719 O O . SER A 1 95 ? 29.237 -16.764 2.940 1.00 58.91 95 SER A O 1
ATOM 721 N N . THR A 1 96 ? 28.776 -18.906 3.376 1.00 59.25 96 THR A N 1
ATOM 722 C CA . THR A 1 96 ? 27.320 -18.749 3.356 1.00 59.25 96 THR A CA 1
ATOM 723 C C . THR A 1 96 ? 26.846 -18.753 4.801 1.00 59.25 96 THR A C 1
ATOM 725 O O . THR A 1 96 ? 26.694 -19.807 5.410 1.00 59.25 96 THR A O 1
ATOM 728 N N . SER A 1 97 ? 26.621 -17.568 5.372 1.00 53.12 97 SER A N 1
ATOM 729 C CA . SER A 1 97 ? 25.891 -17.446 6.636 1.00 53.12 97 SER A CA 1
ATOM 730 C C . SER A 1 97 ? 24.456 -17.920 6.413 1.00 53.12 97 SER A C 1
ATOM 732 O O . SER A 1 97 ? 23.602 -17.181 5.915 1.00 53.12 97 SER A O 1
ATOM 734 N N . ALA A 1 98 ? 24.216 -19.190 6.730 1.00 60.81 98 ALA A N 1
ATOM 735 C CA . ALA A 1 98 ? 22.905 -19.807 6.726 1.00 60.81 98 ALA A CA 1
ATOM 736 C C . ALA A 1 98 ? 22.039 -19.145 7.807 1.00 60.81 98 ALA A C 1
ATOM 738 O O . ALA A 1 98 ? 22.272 -19.308 9.003 1.00 60.81 98 ALA A O 1
ATOM 739 N N . TRP A 1 99 ? 21.033 -18.382 7.384 1.00 62.66 99 TRP A N 1
ATOM 740 C CA . TRP A 1 99 ? 19.948 -17.974 8.268 1.00 62.66 99 TRP A CA 1
ATOM 741 C C . TRP A 1 99 ? 19.141 -19.221 8.628 1.00 62.66 99 TRP A C 1
ATOM 743 O O . TRP A 1 99 ? 18.413 -19.755 7.793 1.00 62.66 99 TRP A O 1
ATOM 753 N N . VAL A 1 100 ? 19.299 -19.699 9.861 1.00 73.25 100 VAL A N 1
ATOM 754 C CA . VAL A 1 100 ? 18.511 -20.807 10.405 1.00 73.25 100 VAL A CA 1
ATOM 755 C C . VAL A 1 100 ? 17.135 -20.257 10.803 1.00 73.25 100 VAL A C 1
ATOM 757 O O . VAL A 1 100 ? 17.071 -19.348 11.635 1.00 73.25 100 VAL A O 1
ATOM 760 N N . PRO A 1 101 ? 16.024 -20.745 10.226 1.00 59.72 101 PRO A N 1
ATOM 761 C CA . PRO A 1 101 ? 14.699 -20.396 10.719 1.00 59.72 101 PRO A CA 1
ATOM 762 C C . PRO A 1 101 ? 14.496 -20.992 12.125 1.00 59.72 101 PRO A C 1
ATOM 764 O O . PRO A 1 101 ? 14.949 -22.110 12.380 1.00 59.72 101 PRO A O 1
ATOM 767 N N . PRO A 1 102 ? 13.821 -20.288 13.051 1.00 61.53 102 PRO A N 1
ATOM 768 C CA . PRO A 1 102 ? 13.556 -20.825 14.378 1.00 61.53 102 PRO A CA 1
ATOM 769 C C . PRO A 1 102 ? 12.671 -22.074 14.285 1.00 61.53 102 PRO A C 1
ATOM 771 O O . PRO A 1 102 ? 11.605 -22.065 13.669 1.00 61.53 102 PRO A O 1
ATOM 774 N N . SER A 1 103 ? 13.154 -23.148 14.908 1.00 62.00 103 SER A N 1
ATOM 775 C CA . SER A 1 103 ? 12.485 -24.440 15.031 1.00 62.00 103 SER A CA 1
ATOM 776 C C . SER A 1 103 ? 11.199 -24.289 15.848 1.00 62.00 103 SER A C 1
ATOM 778 O O . SER A 1 103 ? 11.247 -23.961 17.035 1.00 62.00 103 SER A O 1
ATOM 780 N N . VAL A 1 104 ? 10.044 -24.506 15.214 1.00 61.44 104 VAL A N 1
ATOM 781 C CA . VAL A 1 104 ? 8.754 -24.612 15.906 1.00 61.44 104 VAL A CA 1
ATOM 782 C C . VAL A 1 10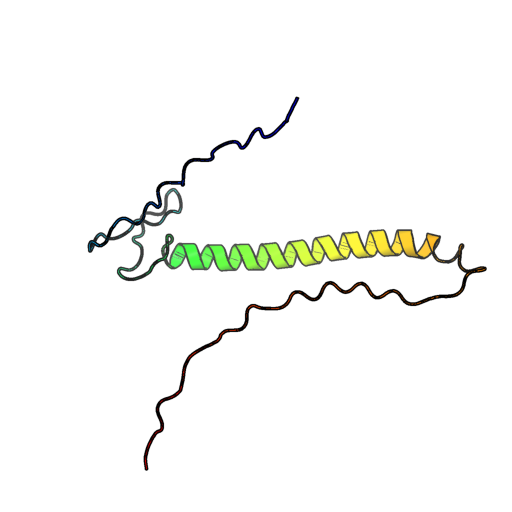4 ? 8.705 -25.961 16.618 1.00 61.44 104 VAL A C 1
ATOM 784 O O . VAL A 1 104 ? 8.352 -26.989 16.049 1.00 61.44 104 VAL A O 1
ATOM 787 N N . ASN A 1 105 ? 9.137 -25.969 17.873 1.00 58.56 105 ASN A N 1
ATOM 788 C CA . ASN A 1 105 ? 9.053 -27.143 18.723 1.00 58.56 105 ASN A CA 1
ATOM 789 C C . ASN A 1 105 ? 7.713 -27.113 19.470 1.00 58.56 105 ASN A C 1
ATOM 791 O O . ASN A 1 105 ? 7.486 -26.238 20.302 1.00 58.56 105 ASN A O 1
ATOM 795 N N . GLY A 1 106 ? 6.843 -28.078 19.167 1.00 55.00 106 GLY A N 1
ATOM 796 C CA . GLY A 1 106 ? 5.670 -28.403 19.975 1.00 55.00 106 GLY A CA 1
ATOM 797 C C . GLY A 1 106 ? 4.324 -28.098 19.321 1.00 55.00 106 GLY A C 1
ATOM 798 O O . GLY A 1 106 ? 3.800 -26.999 19.461 1.00 55.00 106 GLY A O 1
ATOM 799 N N . GLN A 1 107 ? 3.710 -29.120 18.716 1.00 48.03 107 GLN A N 1
ATOM 800 C CA . GLN A 1 107 ? 2.384 -29.576 19.148 1.00 48.03 107 GLN A CA 1
ATOM 801 C C . GLN A 1 107 ? 2.063 -30.974 18.600 1.00 48.03 107 GLN A C 1
ATOM 803 O O . GLN A 1 107 ? 2.079 -31.243 17.402 1.00 48.03 107 GLN A O 1
ATOM 808 N N . ARG A 1 108 ? 1.816 -31.865 19.560 1.00 55.03 108 ARG A N 1
ATOM 809 C CA . ARG A 1 108 ? 1.344 -33.243 19.453 1.00 55.03 108 ARG A CA 1
ATOM 810 C C . ARG A 1 108 ? -0.077 -33.223 18.880 1.00 55.03 108 ARG A C 1
ATOM 812 O O . ARG A 1 108 ? -0.950 -32.592 19.468 1.00 55.03 108 ARG A O 1
ATOM 819 N N . LEU A 1 109 ? -0.302 -33.891 17.752 1.00 55.31 109 LEU A N 1
ATOM 820 C CA . LEU A 1 109 ? -1.649 -34.137 17.232 1.00 55.31 109 LEU A CA 1
ATOM 821 C C . LEU A 1 109 ? -2.377 -35.125 18.165 1.00 55.31 109 LEU A C 1
ATOM 823 O O . LEU A 1 109 ? -1.740 -36.082 18.617 1.00 55.31 109 LEU A O 1
ATOM 827 N N . PRO A 1 110 ? -3.671 -34.932 18.479 1.00 56.47 110 PRO A N 1
ATOM 828 C CA . PRO A 1 110 ? -4.463 -35.973 19.113 1.00 56.47 110 PRO A CA 1
ATOM 829 C C . PRO A 1 110 ? -4.722 -37.103 18.110 1.00 56.47 110 PRO A C 1
ATOM 831 O O . PRO A 1 110 ? -5.100 -36.876 16.961 1.00 56.47 110 PRO A O 1
ATOM 834 N N . GLU A 1 111 ? -4.472 -38.320 18.576 1.00 55.84 111 GLU A N 1
ATOM 835 C CA . GLU A 1 111 ? -4.751 -39.581 17.901 1.00 55.84 111 GLU A CA 1
ATOM 836 C C . GLU A 1 111 ? -6.268 -39.705 17.682 1.00 55.84 111 GLU A C 1
ATOM 838 O O . GLU A 1 111 ? -7.047 -39.626 18.632 1.00 55.84 111 GLU A O 1
ATOM 843 N N . VAL A 1 112 ? -6.695 -39.836 16.425 1.00 61.84 112 VAL A N 1
ATOM 844 C CA . VAL A 1 112 ? -8.079 -40.166 16.076 1.00 61.84 112 VAL A CA 1
ATOM 845 C C . VAL A 1 112 ? -8.211 -41.688 16.091 1.00 61.84 112 VAL A C 1
ATOM 847 O O . VAL A 1 112 ? -7.638 -42.372 15.247 1.00 61.84 112 VAL A O 1
ATOM 850 N N . SER A 1 113 ? -8.920 -42.221 17.087 1.00 58.09 113 SER A N 1
ATOM 851 C CA . SER A 1 113 ? -9.320 -43.630 17.125 1.00 58.09 113 SER A CA 1
ATOM 852 C C . SER A 1 113 ? -10.485 -43.860 16.158 1.00 58.09 113 SER A C 1
ATOM 854 O O . SER A 1 113 ? -11.468 -43.116 16.191 1.00 58.09 113 SER A O 1
ATOM 856 N N . VAL A 1 114 ? -10.346 -44.876 15.305 1.00 60.12 114 VAL A N 1
ATOM 857 C CA . VAL A 1 114 ? -11.428 -45.493 14.519 1.00 60.12 114 VAL A CA 1
ATOM 858 C C . VAL A 1 114 ? -11.932 -46.710 15.278 1.00 60.12 114 VAL A C 1
ATOM 860 O O . VAL A 1 114 ? -11.067 -47.435 15.821 1.00 60.12 114 VAL A O 1
#

Radius of gyration: 26.76 Å; chains: 1; bounding box: 62×56×54 Å